Protein AF-A0A0J9EM57-F1 (afdb_monomer)

Foldseek 3Di:
DDKDDPDCPVVVVVVVLLVLLVPDDDPQPLSQFFWHFPDWDWDQDPNGIMIDTHTDDDDDAQQVCLCPDPVSHRDPVVPVVVVVSVVSNCCCCVVPSVHDDDDDDPPDDPPPPRRRGDDPDD

Secondary structure (DSSP, 8-state):
-EE--S-HHHHHHHHHHHHHHHH-----GGGGGS---SEEEEEEETTEEEEEEE-PPP---HHHHHHHSTTSS--HHHHHHHHHHHHHHHHHHHHTS--------TTSS-S-----------

Mean predicted aligned error: 9.01 Å

InterPro domains:
  IPR011009 Protein kinase-like domain superfamily [SSF56112] (5-101)

Nearest PDB structures (foldseek):
  5myv-assembly3_C  TM=8.683E-01  e=4.605E-05  Homo sapiens
  5myv-assembly2_B  TM=8.683E-01  e=5.938E-05  Homo sapiens
  2x7g-assembly1_A  TM=8.898E-01  e=1.273E-04  Homo sapiens
  7dd1-assembly1_A  TM=8.702E-01  e=9.267E-05  Homo sapiens
  1wbp-assembly1_A  TM=8.734E-01  e=1.541E-04  Homo sapiens

Sequence (122 aa):
MKVYERDFTQAQRELHVYNQLNLIVTEHIGSTLVRTAVDNLDISLPKGNHLCLVHKPLAMSLAELRARAPSRKFPEDLLKPTLIHIFYALDFLHSEAQVIHTGSDLNTIPKKTRLFFSDMSH

Solvent-accessible surface area (backbone atoms only — not comparable to full-atom values): 7599 Å² total; per-residue (Å²): 106,49,76,44,68,98,56,63,65,63,57,48,53,52,50,51,52,41,56,54,57,73,69,62,85,77,86,59,68,17,56,68,38,45,63,61,65,78,47,74,45,79,46,82,47,101,91,46,70,26,55,29,43,29,42,76,87,66,75,80,44,73,67,54,52,14,64,68,32,96,82,58,44,70,59,69,89,50,46,62,61,50,51,52,50,52,49,37,23,49,48,35,28,51,75,75,64,70,45,82,89,76,79,77,63,100,80,68,75,84,93,64,89,64,68,45,54,50,85,88,81,126

Radius of gyration: 16.13 Å; Cα contacts (8 Å, |Δi|>4): 127; chains: 1; bounding box: 41×27×49 Å

Organism: Ajellomyces dermatitidis (strain ATCC 18188 / CBS 674.68) (NCBI:txid653446)

Structure (mmCIF, N/CA/C/O backbone):
data_AF-A0A0J9EM57-F1
#
_entry.id   AF-A0A0J9EM57-F1
#
loop_
_atom_site.group_PDB
_atom_site.id
_atom_site.type_symbol
_atom_site.label_atom_id
_atom_site.label_alt_id
_atom_site.label_comp_id
_atom_site.label_asym_id
_atom_site.label_entity_id
_atom_site.label_seq_id
_atom_site.pdbx_PDB_ins_code
_atom_site.Cartn_x
_atom_site.Cartn_y
_atom_site.Cartn_z
_atom_site.occupancy
_atom_site.B_iso_or_equiv
_atom_site.auth_seq_id
_atom_site.auth_comp_id
_atom_site.auth_asym_id
_atom_site.auth_atom_id
_atom_site.pdbx_PDB_model_num
ATOM 1 N N . MET A 1 1 ? 3.253 -7.900 10.900 1.00 70.19 1 MET A N 1
ATOM 2 C CA . MET A 1 1 ? 2.849 -7.221 12.141 1.00 70.19 1 MET A CA 1
ATOM 3 C C . MET A 1 1 ? 3.625 -5.917 12.281 1.00 70.19 1 MET A C 1
ATOM 5 O O . MET A 1 1 ? 4.849 -5.951 12.170 1.00 70.19 1 MET A O 1
ATOM 9 N N . LYS A 1 2 ? 2.931 -4.787 12.445 1.00 79.12 2 LYS A N 1
ATOM 10 C CA . LYS A 1 2 ? 3.486 -3.453 12.724 1.00 79.12 2 LYS A CA 1
ATOM 11 C C . LYS A 1 2 ? 2.875 -2.974 14.041 1.00 79.12 2 LYS A C 1
ATOM 13 O O . LYS A 1 2 ? 1.656 -2.947 14.153 1.00 79.12 2 LYS A O 1
ATOM 18 N N . VAL A 1 3 ? 3.713 -2.654 15.022 1.00 80.88 3 VAL A N 1
ATOM 19 C CA . VAL A 1 3 ? 3.290 -2.246 16.370 1.00 80.88 3 VAL A CA 1
ATOM 20 C C . VAL A 1 3 ? 3.595 -0.766 16.538 1.00 80.88 3 VAL A C 1
ATOM 22 O O . VAL A 1 3 ? 4.696 -0.338 16.191 1.00 80.88 3 VAL A O 1
ATOM 25 N N . TYR A 1 4 ? 2.636 -0.002 17.051 1.00 76.31 4 TYR A N 1
ATOM 26 C CA . TYR A 1 4 ? 2.814 1.414 17.360 1.00 76.31 4 TYR A CA 1
ATOM 27 C C . TYR A 1 4 ? 2.972 1.583 18.871 1.00 76.31 4 TYR A C 1
ATOM 29 O O . TYR A 1 4 ? 2.218 1.009 19.661 1.00 76.31 4 TYR A O 1
ATOM 37 N N . GLU A 1 5 ? 3.977 2.353 19.282 1.00 70.06 5 GLU A N 1
ATOM 38 C CA . GLU A 1 5 ? 4.043 2.893 20.643 1.00 70.06 5 GLU A CA 1
ATOM 39 C C . GLU A 1 5 ? 3.186 4.159 20.754 1.00 70.06 5 GLU A C 1
ATOM 41 O O . GLU A 1 5 ? 2.561 4.567 19.776 1.00 70.06 5 GLU A O 1
ATOM 46 N N . ARG A 1 6 ? 3.112 4.737 21.960 1.00 60.50 6 ARG A N 1
ATOM 47 C CA . ARG A 1 6 ? 2.299 5.909 22.320 1.00 60.50 6 ARG A CA 1
ATOM 48 C C . ARG A 1 6 ? 2.505 7.102 21.372 1.00 60.50 6 ARG A C 1
ATOM 50 O O . ARG A 1 6 ? 3.283 7.994 21.663 1.00 60.50 6 ARG A O 1
ATOM 57 N N . ASP A 1 7 ? 1.762 7.086 20.274 1.00 59.97 7 ASP A N 1
ATOM 58 C CA . ASP A 1 7 ? 1.253 8.207 19.486 1.00 59.97 7 ASP A CA 1
ATOM 59 C C . ASP A 1 7 ? 0.211 7.637 18.511 1.00 59.97 7 ASP A C 1
ATOM 61 O O . ASP A 1 7 ? 0.442 7.336 17.338 1.00 59.97 7 ASP A O 1
ATOM 65 N N . PHE A 1 8 ? -0.978 7.421 19.073 1.00 66.44 8 PHE A N 1
ATOM 66 C CA . PHE A 1 8 ? -2.125 6.749 18.461 1.00 66.44 8 PHE A CA 1
ATOM 67 C C . PHE A 1 8 ? -2.597 7.408 17.158 1.00 66.44 8 PHE A C 1
ATOM 69 O O . PHE A 1 8 ? -3.215 6.757 16.324 1.00 66.44 8 PHE A O 1
ATOM 76 N N . THR A 1 9 ? -2.298 8.688 16.942 1.00 75.44 9 THR A N 1
ATOM 77 C CA . THR A 1 9 ? -2.859 9.475 15.836 1.00 75.44 9 THR A CA 1
ATOM 78 C C . THR A 1 9 ? -2.415 8.977 14.461 1.00 75.44 9 THR A C 1
ATOM 80 O O . THR A 1 9 ? -3.248 8.860 13.564 1.00 75.44 9 THR A O 1
ATOM 83 N N . GLN A 1 10 ? -1.137 8.627 14.280 1.00 76.00 10 GLN A N 1
ATOM 84 C CA . GLN A 1 10 ? -0.658 8.057 13.016 1.00 76.00 10 GLN A CA 1
ATOM 85 C C . GLN A 1 10 ? -1.238 6.657 12.796 1.00 76.00 10 GLN A C 1
ATOM 87 O O . GLN A 1 10 ? -1.688 6.339 11.696 1.00 76.00 10 GLN A O 1
ATOM 92 N N . ALA A 1 11 ? -1.262 5.843 13.851 1.00 78.81 11 ALA A N 1
ATOM 93 C CA . ALA A 1 11 ? -1.771 4.479 13.805 1.00 78.81 11 ALA A CA 1
ATOM 94 C C . ALA A 1 11 ? -3.272 4.448 13.460 1.00 78.81 11 ALA A C 1
ATOM 96 O O . ALA A 1 11 ? -3.699 3.648 12.635 1.00 78.81 11 ALA A O 1
ATOM 97 N N . GLN A 1 12 ? -4.055 5.373 14.020 1.00 82.25 12 GLN A N 1
ATOM 98 C CA . GLN A 1 12 ? -5.475 5.547 13.717 1.00 82.25 12 GLN A CA 1
ATOM 99 C C . GLN A 1 12 ? -5.730 6.057 12.310 1.00 82.25 12 GLN A C 1
ATOM 101 O O . GLN A 1 12 ? -6.636 5.562 11.650 1.00 82.25 12 GLN A O 1
ATOM 106 N N . ARG A 1 13 ? -4.941 7.025 11.830 1.00 84.12 13 ARG A N 1
ATOM 107 C CA . ARG A 1 13 ? -5.043 7.482 10.438 1.00 84.12 13 ARG A CA 1
ATOM 108 C C . ARG A 1 13 ? -4.770 6.331 9.475 1.00 84.12 13 ARG A C 1
ATOM 110 O O . ARG A 1 13 ? -5.523 6.144 8.528 1.00 84.12 13 ARG A O 1
ATOM 117 N N . GLU A 1 14 ? -3.736 5.535 9.743 1.00 85.38 14 GLU A N 1
ATOM 118 C CA . GLU A 1 14 ? -3.402 4.376 8.913 1.00 85.38 14 GLU A CA 1
ATOM 119 C C . GLU A 1 14 ? -4.487 3.285 8.986 1.00 85.38 14 GLU A C 1
ATOM 121 O O . GLU A 1 14 ? -4.898 2.768 7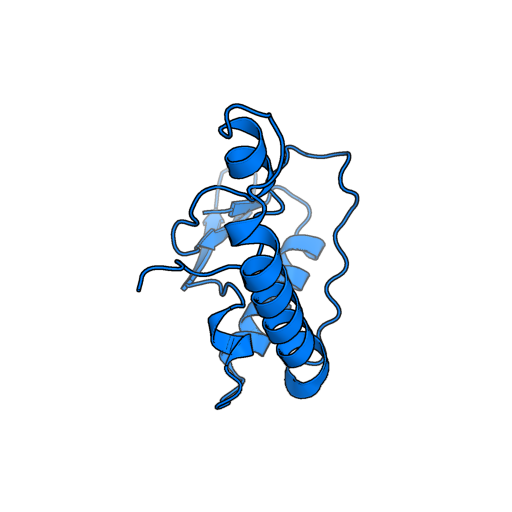.949 1.00 85.38 14 GLU A O 1
ATOM 126 N N . LEU A 1 15 ? -5.017 2.982 10.177 1.00 85.62 15 LEU A N 1
ATOM 127 C CA . LEU A 1 15 ? -6.136 2.047 10.342 1.00 85.62 15 LEU A CA 1
ATOM 128 C C . LEU A 1 15 ? -7.402 2.531 9.622 1.00 85.62 15 LEU A C 1
ATOM 130 O O . LEU A 1 15 ? -8.064 1.745 8.952 1.00 85.62 15 LEU A O 1
ATOM 134 N N . HIS A 1 16 ? -7.721 3.822 9.721 1.00 87.75 16 HIS A N 1
ATOM 135 C CA . HIS A 1 16 ? -8.859 4.417 9.029 1.00 87.75 16 HIS A CA 1
ATOM 136 C C . HIS A 1 16 ? -8.736 4.244 7.513 1.00 87.75 16 HIS A C 1
ATOM 138 O O . HIS A 1 16 ? -9.692 3.800 6.882 1.00 87.75 16 HIS A O 1
ATOM 144 N N . VAL A 1 17 ? -7.554 4.505 6.944 1.00 88.88 17 VAL A N 1
ATOM 145 C CA . VAL A 1 17 ? -7.287 4.272 5.517 1.00 88.88 17 VAL A CA 1
ATOM 146 C C . VAL A 1 17 ? -7.504 2.803 5.148 1.00 88.88 17 VAL A C 1
ATOM 148 O O . VAL A 1 17 ? -8.216 2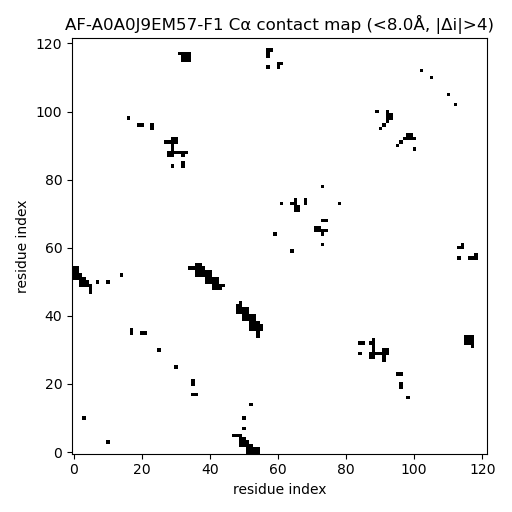.534 4.186 1.00 88.88 17 VAL A O 1
ATOM 151 N N . TYR A 1 18 ? -6.970 1.844 5.914 1.00 88.88 18 TYR A N 1
ATOM 152 C CA . TYR A 1 18 ? -7.211 0.421 5.630 1.00 88.88 18 TYR A CA 1
ATOM 153 C C . TYR A 1 18 ? -8.695 0.044 5.706 1.00 88.88 18 TYR A C 1
ATOM 155 O O . TYR A 1 18 ? -9.174 -0.699 4.853 1.00 88.88 18 TYR A O 1
ATOM 163 N N . ASN A 1 19 ? -9.431 0.575 6.684 1.00 88.94 19 ASN A N 1
ATOM 164 C CA . ASN A 1 19 ? -10.865 0.330 6.803 1.00 88.94 19 ASN A CA 1
ATOM 165 C C . ASN A 1 19 ? -11.634 0.883 5.598 1.00 88.94 19 ASN A C 1
ATOM 167 O O . ASN A 1 19 ? -12.522 0.200 5.104 1.00 88.94 19 ASN A O 1
ATOM 171 N N . GLN A 1 20 ? -11.282 2.073 5.099 1.00 88.75 20 GLN A N 1
ATOM 172 C CA . GLN A 1 20 ? -11.895 2.615 3.881 1.00 88.75 20 GLN A CA 1
ATOM 173 C C . GLN A 1 20 ? -11.570 1.755 2.657 1.00 88.75 20 GLN A C 1
ATOM 175 O O . GLN A 1 20 ? -12.478 1.384 1.922 1.00 88.75 20 GLN A O 1
ATOM 180 N N . LEU A 1 21 ? -10.302 1.368 2.477 1.00 89.12 21 LEU A N 1
ATOM 181 C CA . LEU A 1 21 ? -9.880 0.518 1.359 1.00 89.12 21 LEU A CA 1
ATOM 182 C C . LEU A 1 21 ? -10.624 -0.824 1.331 1.00 89.12 21 LEU A C 1
ATOM 184 O O . LEU A 1 21 ? -11.016 -1.278 0.263 1.00 89.12 21 LEU A O 1
ATOM 188 N N . ASN A 1 22 ? -10.863 -1.433 2.495 1.00 87.50 22 ASN A N 1
ATOM 189 C CA . ASN A 1 22 ? -11.569 -2.713 2.601 1.00 87.50 22 ASN A CA 1
ATOM 190 C C . ASN A 1 22 ? -13.071 -2.628 2.262 1.00 87.50 22 ASN A C 1
ATOM 192 O O . ASN A 1 22 ? -13.689 -3.665 2.030 1.00 87.50 22 ASN A O 1
ATOM 196 N N . LEU A 1 23 ? -13.668 -1.432 2.258 1.00 90.19 23 LEU A N 1
ATOM 197 C CA . LEU A 1 23 ? -15.079 -1.230 1.906 1.00 90.19 23 LEU A CA 1
ATOM 198 C C . LEU A 1 23 ? -15.297 -1.025 0.401 1.00 90.19 23 LEU A C 1
ATOM 200 O O . LEU A 1 23 ? -16.435 -1.099 -0.063 1.00 90.19 23 LEU A O 1
ATOM 204 N N . ILE A 1 24 ? -14.235 -0.759 -0.363 1.00 91.06 24 ILE A N 1
ATOM 205 C CA . ILE A 1 24 ? -14.328 -0.495 -1.799 1.00 91.06 24 ILE A CA 1
ATOM 206 C C . ILE A 1 24 ? -14.472 -1.822 -2.542 1.00 91.06 24 ILE A C 1
ATOM 208 O O . ILE A 1 24 ? -13.576 -2.665 -2.526 1.00 91.06 24 ILE A O 1
ATOM 212 N N . VAL A 1 25 ? -15.598 -1.988 -3.232 1.00 93.50 25 VAL A N 1
ATOM 213 C CA . VAL A 1 25 ? -15.820 -3.086 -4.177 1.00 93.50 25 VAL A CA 1
ATOM 214 C C . VAL A 1 25 ? -15.520 -2.558 -5.574 1.00 93.50 25 VAL A C 1
ATOM 216 O O . VAL A 1 25 ? -16.214 -1.665 -6.054 1.00 93.50 25 VAL A O 1
ATOM 219 N N . THR A 1 26 ? -14.481 -3.090 -6.213 1.00 94.50 26 THR A N 1
ATOM 220 C CA . THR A 1 26 ? -14.011 -2.624 -7.523 1.00 94.50 26 THR A CA 1
ATOM 221 C C . THR A 1 26 ? -13.423 -3.759 -8.359 1.00 94.50 26 THR A C 1
ATOM 223 O O . THR A 1 26 ? -12.926 -4.748 -7.820 1.00 94.50 26 THR A O 1
ATOM 226 N N . GLU A 1 27 ? -13.450 -3.591 -9.680 1.00 94.88 27 GLU A N 1
ATOM 227 C CA . GLU A 1 27 ? -12.736 -4.429 -10.651 1.00 94.88 27 GLU A CA 1
ATOM 228 C C . GLU A 1 27 ? -11.384 -3.819 -11.062 1.00 94.88 27 GLU A C 1
ATOM 230 O O . GLU A 1 27 ? -10.630 -4.408 -11.840 1.00 94.88 27 GLU A O 1
ATOM 235 N N . HIS A 1 28 ? -11.043 -2.639 -10.537 1.00 93.25 28 HIS A N 1
ATOM 236 C CA . HIS A 1 28 ? -9.800 -1.959 -10.853 1.00 93.25 28 HIS A CA 1
ATOM 237 C C . HIS A 1 28 ? -8.598 -2.788 -10.389 1.00 93.25 28 HIS A C 1
ATOM 239 O O . HIS A 1 28 ? -8.368 -2.973 -9.191 1.00 93.25 28 HIS A O 1
ATOM 245 N N . ILE A 1 29 ? -7.763 -3.231 -11.335 1.00 91.44 29 ILE A N 1
ATOM 246 C CA . ILE A 1 29 ? -6.631 -4.137 -11.066 1.00 91.44 29 ILE A CA 1
ATOM 247 C C . ILE A 1 29 ? -5.639 -3.572 -10.040 1.00 91.44 29 ILE A C 1
ATOM 249 O O . ILE A 1 29 ? -5.088 -4.308 -9.223 1.00 91.44 29 ILE A O 1
ATOM 253 N N . GLY A 1 30 ? -5.476 -2.247 -10.025 1.00 89.38 30 GLY A N 1
ATOM 254 C CA . GLY A 1 30 ? -4.697 -1.510 -9.028 1.00 89.38 30 GLY A CA 1
ATOM 255 C C . GLY A 1 30 ? -5.059 -1.803 -7.569 1.00 89.38 30 GLY A C 1
ATOM 256 O O . GLY A 1 30 ? -4.167 -1.769 -6.727 1.00 89.38 30 GLY A O 1
ATOM 257 N N . SER A 1 31 ? -6.310 -2.172 -7.269 1.00 90.69 31 SER A N 1
ATOM 258 C CA . SER A 1 31 ? -6.731 -2.556 -5.912 1.00 90.69 31 SER A CA 1
ATOM 259 C C . SER A 1 31 ? -5.975 -3.780 -5.391 1.00 90.69 31 SER A C 1
ATOM 261 O O . SER A 1 31 ? -5.577 -3.817 -4.229 1.00 90.69 31 SER A O 1
ATOM 263 N N . THR A 1 32 ? -5.679 -4.745 -6.267 1.00 88.56 32 THR A N 1
ATOM 264 C CA . THR A 1 32 ? -4.917 -5.952 -5.916 1.00 88.56 32 THR A CA 1
ATOM 265 C C . THR A 1 32 ? -3.459 -5.641 -5.593 1.00 88.56 32 THR A C 1
ATOM 267 O O . THR A 1 32 ? -2.846 -6.345 -4.799 1.00 88.56 32 THR A O 1
ATOM 270 N N . LEU A 1 33 ? -2.924 -4.556 -6.161 1.00 86.81 33 LEU A N 1
ATOM 271 C CA . LEU A 1 33 ? -1.541 -4.110 -5.997 1.00 86.81 33 LEU A CA 1
ATOM 272 C C . LEU A 1 33 ? -1.344 -3.224 -4.761 1.00 86.81 33 LEU A C 1
ATOM 274 O O . LEU A 1 33 ? -0.211 -2.836 -4.469 1.00 86.81 33 LEU A O 1
ATOM 278 N N . VAL A 1 34 ? -2.425 -2.896 -4.044 1.00 86.56 34 VAL A N 1
ATOM 279 C CA . VAL A 1 34 ? -2.385 -2.150 -2.787 1.00 86.56 34 VAL A CA 1
ATOM 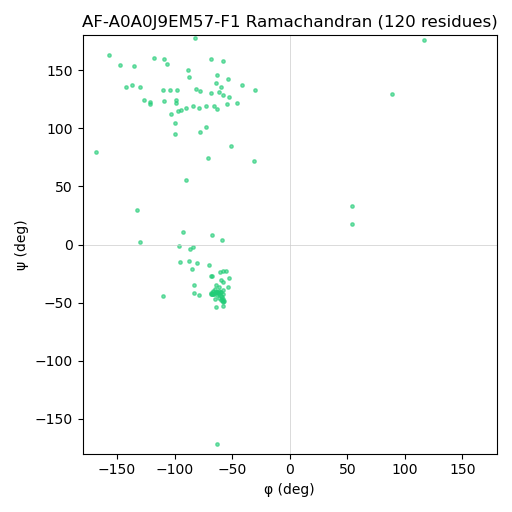280 C C . VAL A 1 34 ? -2.479 -3.110 -1.611 1.00 86.56 34 VAL A C 1
ATOM 282 O O . VAL A 1 34 ? -3.446 -3.841 -1.417 1.00 86.56 34 VAL A O 1
ATOM 285 N N . ARG A 1 35 ? -1.465 -3.067 -0.755 1.00 84.44 35 ARG A N 1
ATOM 286 C CA . ARG A 1 35 ? -1.452 -3.803 0.504 1.00 84.44 35 ARG A CA 1
ATOM 287 C C . ARG A 1 35 ? -2.591 -3.363 1.424 1.00 84.44 35 ARG A C 1
ATOM 289 O O . ARG A 1 35 ? -2.695 -2.189 1.765 1.00 84.44 35 ARG A O 1
ATOM 296 N N . THR A 1 36 ? -3.314 -4.340 1.958 1.00 83.56 36 THR A N 1
ATOM 297 C CA . THR A 1 36 ? -4.323 -4.160 3.008 1.00 83.56 36 THR A CA 1
ATOM 298 C C . THR A 1 36 ? -3.864 -4.738 4.350 1.00 83.56 36 THR A C 1
ATOM 300 O O . THR A 1 36 ? -2.947 -5.571 4.423 1.00 83.56 36 THR A O 1
ATOM 303 N N . ALA A 1 37 ? -4.477 -4.272 5.441 1.00 84.44 37 ALA A N 1
ATOM 304 C CA . ALA A 1 37 ? -4.371 -4.918 6.745 1.00 84.44 37 ALA A CA 1
ATOM 305 C C . ALA A 1 37 ? -5.358 -6.092 6.818 1.00 84.44 37 ALA A C 1
ATOM 307 O O . ALA A 1 37 ? -6.516 -5.960 6.431 1.00 84.44 37 ALA A O 1
ATOM 308 N N . VAL A 1 38 ? -4.875 -7.237 7.303 1.00 84.44 38 VAL A N 1
ATOM 309 C CA . VAL A 1 38 ? -5.681 -8.456 7.491 1.00 84.44 38 VAL A CA 1
ATOM 310 C C . VAL A 1 38 ? -6.429 -8.404 8.816 1.00 84.44 38 VAL A C 1
ATOM 312 O O . VAL A 1 38 ? -7.535 -8.916 8.911 1.00 84.44 38 VAL A O 1
ATOM 315 N N . ASP A 1 39 ? -5.811 -7.802 9.831 1.00 84.69 39 ASP A N 1
ATOM 316 C CA . ASP A 1 39 ? -6.380 -7.686 11.168 1.00 84.69 39 ASP A CA 1
ATOM 317 C C . ASP A 1 39 ? -5.744 -6.505 11.919 1.00 84.69 39 ASP A C 1
ATOM 319 O O . ASP A 1 39 ? -4.677 -6.005 11.534 1.00 84.69 39 ASP A O 1
ATOM 323 N N . ASN A 1 40 ? -6.388 -6.065 12.995 1.00 85.94 40 ASN A N 1
ATOM 324 C CA . ASN A 1 40 ? -5.853 -5.096 13.939 1.00 85.94 40 ASN A CA 1
ATOM 325 C C . ASN A 1 40 ? -6.154 -5.534 15.379 1.00 85.94 40 ASN A C 1
ATOM 327 O O . ASN A 1 40 ? -7.244 -6.002 15.677 1.00 85.94 40 ASN A O 1
ATOM 331 N N . LEU A 1 41 ? -5.166 -5.401 16.265 1.00 87.00 41 LEU A N 1
ATOM 332 C CA . LEU A 1 41 ? -5.237 -5.880 17.645 1.00 87.00 41 LEU A CA 1
ATOM 333 C C . LEU A 1 41 ? -4.813 -4.773 18.606 1.00 87.00 41 LEU A C 1
ATOM 335 O O . LEU A 1 41 ? -3.772 -4.145 18.400 1.00 87.00 41 LEU A O 1
ATOM 339 N N . ASP A 1 42 ? -5.564 -4.601 19.689 1.00 85.69 42 ASP A N 1
ATOM 340 C CA . ASP A 1 42 ? -5.162 -3.772 20.821 1.00 85.69 42 ASP A CA 1
ATOM 341 C C . ASP A 1 42 ? -4.498 -4.642 21.887 1.00 85.69 42 ASP A C 1
ATOM 343 O O . ASP A 1 42 ? -5.111 -5.534 22.474 1.00 85.69 42 ASP A O 1
ATOM 347 N N . ILE A 1 43 ? -3.215 -4.389 22.138 1.00 83.94 43 ILE A N 1
ATOM 348 C CA . ILE A 1 43 ? -2.435 -5.131 23.126 1.00 83.94 43 ILE A CA 1
ATOM 349 C C . ILE A 1 43 ? -2.296 -4.268 24.377 1.00 83.94 43 ILE A C 1
ATOM 351 O O . ILE A 1 43 ? -1.602 -3.250 24.362 1.00 83.94 43 ILE A O 1
ATOM 355 N N . SER A 1 44 ? -2.932 -4.684 25.470 1.00 82.06 44 SER A N 1
ATOM 356 C CA . SER A 1 44 ? -2.801 -4.030 26.774 1.00 82.06 44 SER A CA 1
ATOM 357 C C . SER A 1 44 ? -1.567 -4.526 27.523 1.00 82.06 44 SER A C 1
ATOM 359 O O . SER A 1 44 ? -1.462 -5.704 27.858 1.00 82.06 44 SER A O 1
ATOM 361 N N . LEU A 1 45 ? -0.637 -3.618 27.824 1.00 78.62 45 LEU A N 1
ATOM 362 C CA . LEU A 1 45 ? 0.517 -3.869 28.685 1.00 78.62 45 LEU A CA 1
ATOM 363 C C . LEU A 1 45 ? 0.469 -2.963 29.928 1.00 78.62 45 LEU A C 1
ATOM 365 O O . LEU A 1 45 ? -0.145 -1.897 29.892 1.00 78.62 45 LEU A O 1
ATOM 369 N N . PRO A 1 46 ? 1.195 -3.299 31.015 1.00 80.44 46 PRO A N 1
ATOM 370 C CA . PRO A 1 46 ? 1.329 -2.418 32.185 1.00 80.44 46 PRO A CA 1
ATOM 371 C C . PRO A 1 46 ? 1.860 -1.016 31.842 1.00 80.44 46 PRO A C 1
ATOM 373 O O . PRO A 1 46 ? 1.647 -0.057 32.576 1.00 80.44 46 PRO A O 1
ATOM 376 N N . LYS A 1 47 ? 2.559 -0.895 30.706 1.00 76.12 47 LYS A N 1
ATOM 377 C CA . LYS A 1 47 ? 3.086 0.359 30.160 1.00 76.12 47 LYS A CA 1
ATOM 378 C C . LYS A 1 47 ? 2.133 1.038 29.162 1.00 76.12 47 LYS A C 1
ATOM 380 O O . LYS A 1 47 ? 2.544 2.000 28.528 1.00 76.12 47 LYS A O 1
ATOM 385 N N . GLY A 1 48 ? 0.879 0.603 29.043 1.00 75.00 48 GLY A N 1
ATOM 386 C CA . GLY A 1 48 ? -0.134 1.184 28.157 1.00 75.00 48 GLY A CA 1
ATOM 387 C C . GLY A 1 48 ? -0.617 0.235 27.060 1.00 75.00 48 GLY A C 1
ATOM 388 O O . GLY A 1 48 ? -0.129 -0.885 26.920 1.00 75.00 48 GLY A O 1
ATOM 389 N N . ASN A 1 49 ? -1.599 0.704 26.289 1.00 80.25 49 ASN A N 1
ATOM 390 C CA . ASN A 1 49 ? -2.150 -0.027 25.151 1.00 80.25 49 ASN A CA 1
ATOM 391 C C . ASN A 1 49 ? -1.355 0.269 23.874 1.00 80.25 49 ASN A C 1
ATOM 393 O O . ASN A 1 49 ? -0.928 1.404 23.651 1.00 80.25 49 ASN A O 1
ATOM 397 N N . HIS A 1 50 ? -1.206 -0.747 23.030 1.00 83.31 50 HIS A N 1
ATOM 398 C CA . HIS A 1 50 ? -0.503 -0.674 21.755 1.00 83.31 50 HIS A CA 1
ATOM 399 C C . HIS A 1 50 ? -1.396 -1.181 20.628 1.00 83.31 50 HIS A C 1
ATOM 401 O O . HIS A 1 50 ? -1.837 -2.330 20.670 1.00 83.31 50 HIS A O 1
ATOM 407 N N . LEU A 1 51 ? -1.600 -0.354 19.599 1.00 84.12 51 LEU A N 1
ATOM 408 C CA . LEU A 1 51 ? -2.270 -0.792 18.379 1.00 84.12 51 LEU A CA 1
ATOM 409 C C . LEU A 1 51 ? -1.292 -1.590 17.518 1.00 84.12 51 LEU A C 1
ATOM 411 O O . LEU A 1 51 ? -0.163 -1.164 17.243 1.00 84.12 51 LEU A O 1
ATOM 415 N N . CYS A 1 52 ? -1.752 -2.743 17.061 1.00 86.94 52 CYS A N 1
ATOM 416 C CA . CYS A 1 52 ? -1.002 -3.662 16.237 1.00 86.94 52 CYS A CA 1
ATOM 417 C C . CYS A 1 52 ? -1.738 -3.895 14.918 1.00 86.94 52 CYS A C 1
ATOM 419 O O . CYS A 1 52 ? -2.864 -4.377 14.915 1.00 86.94 52 CYS A O 1
ATOM 421 N N . LEU A 1 53 ? -1.093 -3.586 13.792 1.00 86.12 53 LEU A N 1
ATOM 422 C CA . LEU A 1 53 ? -1.624 -3.864 12.457 1.00 86.12 53 LEU A CA 1
ATOM 423 C C . LEU A 1 53 ? -0.997 -5.144 11.901 1.00 86.12 53 LEU A C 1
A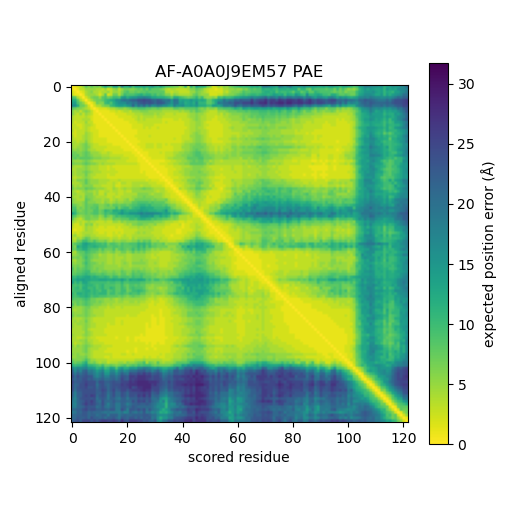TOM 425 O O . LEU A 1 53 ? 0.233 -5.286 11.800 1.00 86.12 53 LEU A O 1
ATOM 429 N N . VAL A 1 54 ? -1.849 -6.093 11.530 1.00 86.12 54 VAL A N 1
ATOM 430 C CA . VAL A 1 54 ? -1.459 -7.372 10.947 1.00 86.12 54 VAL A CA 1
ATOM 431 C C . VAL A 1 54 ? -1.583 -7.276 9.436 1.00 86.12 54 VAL A C 1
ATOM 433 O O . VAL A 1 54 ? -2.578 -6.826 8.882 1.00 86.12 54 VAL A O 1
ATOM 436 N N . HIS A 1 55 ? -0.550 -7.736 8.745 1.00 83.44 55 HIS A N 1
ATOM 437 C CA . HIS A 1 55 ? -0.492 -7.738 7.292 1.00 83.44 55 HIS A CA 1
ATOM 438 C C . HIS A 1 55 ? 0.044 -9.079 6.832 1.00 83.44 55 HIS A C 1
ATOM 440 O O . HIS A 1 55 ? 0.881 -9.668 7.529 1.00 83.44 55 HIS A O 1
ATOM 446 N N . LYS A 1 56 ? -0.318 -9.477 5.610 1.00 81.00 56 LYS A N 1
ATOM 447 C CA . LYS A 1 56 ? 0.383 -10.560 4.919 1.00 81.00 56 LYS A CA 1
ATOM 448 C C . LYS A 1 56 ? 1.894 -10.264 4.875 1.00 81.00 56 LYS A C 1
ATOM 450 O O . LYS A 1 56 ? 2.286 -9.086 4.766 1.00 81.00 56 LYS A O 1
ATOM 455 N N . PRO A 1 57 ? 2.756 -11.289 5.021 1.00 77.00 57 PRO A N 1
ATOM 456 C CA . PRO A 1 57 ? 4.184 -11.132 4.796 1.00 77.00 57 PRO A CA 1
ATOM 457 C C . PRO A 1 57 ? 4.415 -10.506 3.421 1.00 77.00 57 PRO A C 1
ATOM 459 O O . PRO A 1 57 ? 3.881 -10.981 2.428 1.00 77.00 57 PRO A O 1
ATOM 462 N N . LEU A 1 58 ? 5.174 -9.413 3.375 1.00 71.94 58 LEU A N 1
ATOM 463 C CA . LEU A 1 58 ? 5.651 -8.871 2.109 1.00 71.94 58 LEU A CA 1
ATOM 464 C C . LEU A 1 58 ? 6.975 -9.529 1.748 1.00 71.94 58 LEU A C 1
ATOM 466 O O . LEU A 1 58 ? 7.777 -9.840 2.644 1.00 71.94 58 LEU A O 1
ATOM 470 N N . ALA A 1 59 ? 7.203 -9.636 0.444 1.00 76.25 59 ALA A N 1
ATOM 471 C CA . ALA A 1 59 ? 8.489 -9.960 -0.140 1.00 76.25 59 ALA A CA 1
ATOM 472 C C . ALA A 1 59 ? 9.542 -8.872 0.167 1.00 76.25 59 ALA A C 1
ATOM 474 O O . ALA A 1 59 ? 9.347 -7.954 0.978 1.00 76.25 59 ALA A O 1
ATOM 475 N N . MET A 1 60 ? 10.700 -8.999 -0.473 1.00 77.81 60 MET A N 1
ATOM 476 C CA . MET A 1 60 ? 11.755 -7.992 -0.402 1.00 77.81 60 MET A CA 1
ATOM 477 C C . MET A 1 60 ? 11.298 -6.655 -1.002 1.00 77.81 60 MET A C 1
ATOM 479 O O . MET A 1 60 ? 10.561 -6.600 -1.983 1.00 77.81 60 MET A O 1
ATOM 483 N N . SER A 1 61 ? 11.785 -5.561 -0.432 1.00 80.50 61 SER A N 1
ATOM 484 C CA . SER A 1 61 ? 11.651 -4.222 -0.999 1.00 80.50 61 SER A CA 1
ATOM 485 C C . SER A 1 61 ? 12.466 -4.070 -2.289 1.00 80.50 61 SER A C 1
ATOM 487 O O . SER A 1 61 ? 13.465 -4.760 -2.500 1.00 80.50 61 SER A O 1
ATOM 489 N N . LEU A 1 62 ? 12.115 -3.084 -3.122 1.00 82.25 62 LEU A N 1
ATOM 490 C CA . LEU A 1 62 ? 12.912 -2.739 -4.309 1.00 82.25 62 LEU A CA 1
ATOM 491 C C . LEU A 1 62 ? 14.346 -2.323 -3.941 1.00 82.25 62 LEU A C 1
ATOM 493 O O . LEU A 1 62 ? 15.280 -2.564 -4.703 1.00 82.25 62 LEU A O 1
ATOM 497 N N . ALA A 1 63 ? 14.536 -1.735 -2.754 1.00 81.44 63 ALA A N 1
ATOM 498 C CA . ALA A 1 63 ? 15.854 -1.391 -2.233 1.00 81.44 63 ALA A CA 1
ATOM 499 C C . ALA A 1 63 ? 16.690 -2.639 -1.907 1.00 81.44 63 ALA A C 1
ATOM 501 O O . ALA A 1 63 ? 17.874 -2.680 -2.241 1.00 81.44 63 ALA A O 1
ATOM 502 N N . GLU A 1 64 ? 16.081 -3.657 -1.296 1.00 81.50 64 GLU A N 1
ATOM 503 C CA . GLU A 1 64 ? 16.722 -4.949 -1.026 1.00 81.50 64 GLU A CA 1
ATOM 504 C C . GLU A 1 64 ? 16.999 -5.717 -2.322 1.00 81.50 64 GLU A C 1
ATOM 506 O O . GLU A 1 64 ? 18.103 -6.232 -2.493 1.00 81.50 64 GLU A O 1
ATOM 511 N N . LEU A 1 65 ? 16.056 -5.733 -3.271 1.00 81.00 65 LEU A N 1
ATOM 512 C CA . LEU A 1 65 ? 16.257 -6.320 -4.600 1.00 81.00 65 LEU A CA 1
ATOM 513 C C . LEU A 1 65 ? 17.444 -5.662 -5.317 1.00 81.00 65 LEU A C 1
ATOM 515 O O . LEU A 1 65 ? 18.368 -6.349 -5.752 1.00 81.00 65 LEU A O 1
ATOM 519 N N . ARG A 1 66 ? 17.479 -4.326 -5.359 1.00 83.12 66 ARG A N 1
ATOM 520 C CA . ARG A 1 66 ? 18.610 -3.566 -5.904 1.00 83.12 66 ARG A CA 1
ATOM 521 C C . ARG A 1 66 ? 19.917 -3.903 -5.187 1.00 83.12 66 ARG A C 1
ATOM 523 O O . ARG A 1 66 ? 20.952 -4.036 -5.831 1.00 83.12 66 ARG A O 1
ATOM 530 N N . ALA A 1 67 ? 19.893 -4.022 -3.860 1.00 86.06 67 ALA A N 1
ATOM 531 C CA . ALA A 1 67 ? 21.083 -4.330 -3.075 1.00 86.06 67 ALA A CA 1
ATOM 532 C C . ALA A 1 67 ? 21.618 -5.749 -3.328 1.00 86.06 67 ALA A C 1
ATOM 534 O O . ALA A 1 67 ? 22.821 -5.950 -3.162 1.00 86.06 67 ALA A O 1
ATOM 535 N N . ARG A 1 68 ? 20.758 -6.698 -3.719 1.00 85.00 68 ARG A N 1
ATOM 536 C CA . ARG A 1 68 ? 21.115 -8.085 -4.059 1.00 85.00 68 ARG A CA 1
ATOM 537 C C . ARG A 1 68 ? 21.570 -8.269 -5.507 1.00 85.00 68 ARG A C 1
ATOM 539 O O . ARG A 1 68 ? 22.231 -9.261 -5.797 1.00 85.00 68 ARG A O 1
ATOM 546 N N . ALA A 1 69 ? 21.223 -7.351 -6.406 1.00 85.44 69 ALA A N 1
ATOM 547 C CA . ALA A 1 69 ? 21.666 -7.413 -7.793 1.00 85.44 69 ALA A CA 1
ATOM 548 C C . ALA A 1 69 ? 23.204 -7.281 -7.881 1.00 85.44 69 ALA A C 1
ATOM 550 O O . ALA A 1 69 ? 23.764 -6.410 -7.205 1.00 85.44 69 ALA A O 1
ATOM 551 N N . PRO A 1 70 ? 23.895 -8.063 -8.739 1.00 86.19 70 PRO A N 1
ATOM 552 C CA . PRO A 1 70 ? 25.357 -8.006 -8.876 1.00 86.19 70 PRO A CA 1
ATOM 553 C C . PRO A 1 70 ? 25.891 -6.597 -9.164 1.00 86.19 70 PRO A C 1
ATOM 555 O O . PRO A 1 70 ? 26.923 -6.191 -8.640 1.00 86.19 70 PRO A O 1
ATOM 558 N N . SER A 1 71 ? 25.145 -5.817 -9.949 1.00 87.44 71 SER A N 1
ATOM 559 C CA . SER A 1 71 ? 25.489 -4.445 -10.328 1.00 87.44 71 SER A CA 1
ATOM 560 C C . SER A 1 71 ? 25.079 -3.385 -9.297 1.00 87.44 71 SER A C 1
ATOM 562 O O . SER A 1 71 ? 25.316 -2.201 -9.527 1.00 87.44 71 SER A O 1
ATOM 564 N N . ARG A 1 72 ? 24.418 -3.768 -8.190 1.00 84.88 72 ARG A N 1
ATOM 565 C CA . ARG A 1 72 ? 23.763 -2.862 -7.218 1.00 84.88 72 ARG A CA 1
ATOM 566 C C . ARG A 1 72 ? 22.762 -1.882 -7.855 1.00 84.88 72 ARG A C 1
ATOM 568 O O . ARG A 1 72 ? 22.391 -0.873 -7.237 1.00 84.88 72 ARG A O 1
ATOM 575 N N . LYS A 1 73 ? 22.323 -2.172 -9.081 1.00 85.56 73 LYS A N 1
ATOM 576 C CA . LYS A 1 73 ? 21.306 -1.438 -9.839 1.00 85.56 73 LYS A CA 1
ATOM 577 C C . LYS A 1 73 ? 20.022 -2.252 -9.880 1.00 85.56 73 LYS A C 1
ATOM 579 O O . LYS A 1 73 ? 20.036 -3.467 -9.700 1.00 85.56 73 LYS A O 1
ATOM 584 N N . PHE A 1 74 ? 18.904 -1.561 -10.062 1.00 79.88 74 PHE A N 1
ATOM 585 C CA . PHE A 1 74 ? 17.637 -2.247 -10.248 1.00 79.88 74 PHE A CA 1
ATOM 586 C C . PHE A 1 74 ? 17.677 -2.975 -11.602 1.00 79.88 74 PHE A C 1
ATOM 588 O O . PHE A 1 74 ? 18.092 -2.339 -12.574 1.00 79.88 74 PHE A O 1
ATOM 595 N N . PRO A 1 75 ? 17.325 -4.271 -11.682 1.00 81.94 75 PRO A N 1
ATOM 596 C CA . PRO A 1 75 ? 17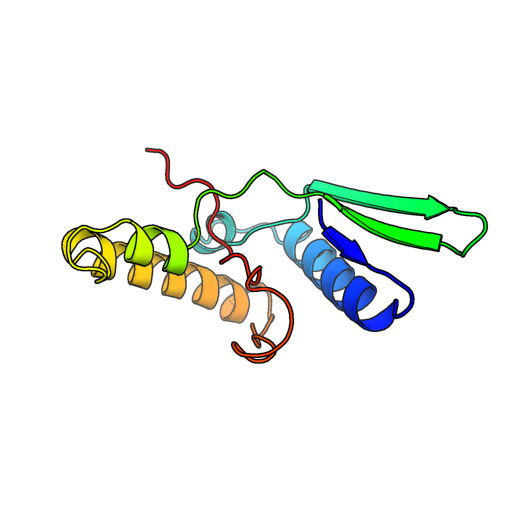.361 -5.002 -12.946 1.00 81.94 75 PRO A CA 1
ATOM 597 C C . PRO A 1 75 ? 16.478 -4.322 -13.994 1.00 81.94 75 PRO A C 1
ATOM 599 O O . PRO A 1 75 ? 15.317 -4.019 -13.717 1.00 81.94 75 PRO A O 1
ATOM 602 N N . GLU A 1 76 ? 17.026 -4.064 -15.181 1.00 83.88 76 GLU A N 1
ATOM 603 C CA . GLU A 1 76 ? 16.331 -3.321 -16.240 1.00 83.88 76 GLU A CA 1
ATOM 604 C C . GLU A 1 76 ? 15.048 -4.033 -16.684 1.00 83.88 76 GLU A C 1
ATOM 606 O O . GLU A 1 76 ? 13.995 -3.401 -16.782 1.00 83.88 76 GLU A O 1
ATOM 611 N N . ASP A 1 77 ? 15.107 -5.361 -16.801 1.00 85.62 77 ASP A N 1
ATOM 612 C CA . ASP A 1 77 ? 13.966 -6.214 -17.156 1.00 85.62 77 ASP A CA 1
ATOM 613 C C . ASP A 1 77 ? 12.810 -6.120 -16.148 1.00 85.62 77 ASP A C 1
ATOM 615 O O . ASP A 1 77 ? 11.653 -6.358 -16.487 1.00 85.62 77 ASP A O 1
ATOM 619 N N . LEU A 1 78 ? 13.102 -5.727 -14.903 1.00 84.06 78 LEU A N 1
ATOM 620 C CA . LEU A 1 78 ? 12.099 -5.548 -13.856 1.00 84.06 78 LEU A CA 1
ATOM 621 C C . LEU A 1 78 ? 11.631 -4.097 -13.725 1.00 84.06 78 LEU A C 1
ATOM 623 O O . LEU A 1 78 ? 10.617 -3.846 -13.071 1.00 84.06 78 LEU A O 1
ATOM 627 N N . LEU A 1 79 ? 12.348 -3.125 -14.297 1.00 85.25 79 LEU A N 1
ATOM 628 C CA . LEU A 1 79 ? 12.065 -1.704 -14.094 1.00 85.25 79 LEU A CA 1
ATOM 629 C C . LEU A 1 79 ? 10.696 -1.322 -14.657 1.00 85.25 79 LEU A C 1
ATOM 631 O O . LEU A 1 79 ? 9.858 -0.785 -13.935 1.00 85.25 79 LEU A O 1
ATOM 635 N N . LYS A 1 80 ? 10.462 -1.631 -15.937 1.00 86.88 80 LYS A N 1
ATOM 636 C CA . LYS A 1 80 ? 9.194 -1.332 -16.614 1.00 86.88 80 LYS A CA 1
ATOM 637 C C . LYS A 1 80 ? 7.988 -1.981 -15.918 1.00 86.88 80 LYS A C 1
ATOM 639 O O . LYS A 1 80 ? 7.076 -1.232 -15.574 1.00 86.88 80 LYS A O 1
ATOM 644 N N . PRO A 1 81 ? 7.961 -3.303 -15.644 1.00 85.94 81 PRO A N 1
ATOM 645 C CA . PRO A 1 81 ? 6.808 -3.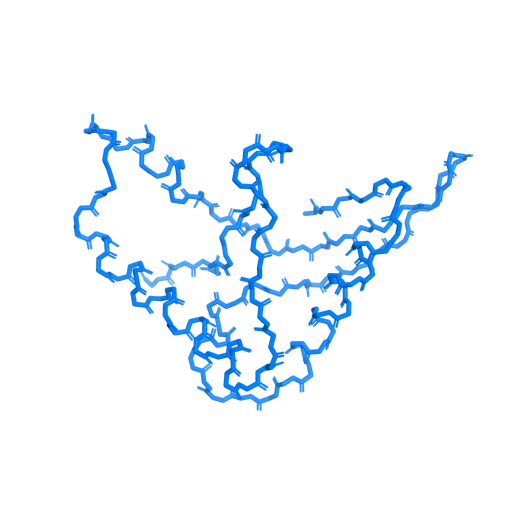910 -14.980 1.00 85.94 81 PRO A CA 1
ATOM 646 C C . PRO A 1 81 ? 6.603 -3.372 -13.558 1.00 85.94 81 PRO A C 1
ATOM 648 O O . PRO A 1 81 ? 5.469 -3.151 -13.148 1.00 85.94 81 PRO A O 1
ATOM 651 N N . THR A 1 82 ? 7.678 -3.068 -12.823 1.00 85.69 82 THR A N 1
ATOM 652 C CA . THR A 1 82 ? 7.567 -2.449 -11.491 1.00 85.69 82 THR A CA 1
ATOM 653 C C . THR A 1 82 ? 6.890 -1.079 -11.560 1.00 85.69 82 THR A C 1
ATOM 655 O O . THR A 1 82 ? 5.995 -0.801 -10.767 1.00 85.69 82 THR A O 1
ATOM 658 N N . LEU A 1 83 ? 7.289 -0.224 -12.508 1.00 87.50 83 LEU A N 1
ATOM 659 C CA . LEU A 1 83 ? 6.681 1.097 -12.688 1.00 87.50 83 LEU A CA 1
ATOM 660 C C . LEU A 1 83 ? 5.211 1.000 -13.098 1.00 87.50 83 LEU A C 1
ATOM 662 O O . LEU A 1 83 ? 4.390 1.735 -12.562 1.00 87.50 83 LEU A O 1
ATOM 666 N N . ILE A 1 84 ? 4.872 0.070 -13.991 1.00 89.50 84 ILE A N 1
ATOM 667 C CA . ILE A 1 84 ? 3.483 -0.177 -14.394 1.00 89.50 84 ILE A CA 1
ATOM 668 C C . ILE A 1 84 ? 2.630 -0.545 -13.174 1.00 89.50 84 ILE A C 1
ATOM 670 O O . ILE A 1 84 ? 1.579 0.055 -12.964 1.00 89.50 84 ILE A O 1
ATOM 674 N N . HIS A 1 85 ? 3.099 -1.459 -12.320 1.00 86.69 85 HIS A N 1
ATOM 675 C CA . HIS A 1 85 ? 2.368 -1.818 -11.104 1.00 86.69 85 HIS A CA 1
ATOM 676 C C . HIS A 1 85 ? 2.260 -0.661 -10.104 1.00 86.69 85 HIS A C 1
ATOM 678 O O . HIS A 1 85 ? 1.207 -0.491 -9.492 1.00 86.69 85 HIS A O 1
ATOM 684 N N . ILE A 1 86 ? 3.310 0.162 -9.956 1.00 88.44 86 ILE A N 1
ATOM 685 C CA . ILE A 1 86 ? 3.247 1.393 -9.150 1.00 88.44 86 ILE A CA 1
ATOM 686 C C . ILE A 1 86 ? 2.130 2.300 -9.673 1.00 88.44 86 ILE A C 1
ATOM 688 O O . ILE A 1 86 ? 1.312 2.770 -8.887 1.00 88.44 86 ILE A O 1
ATOM 692 N N . PHE A 1 87 ? 2.080 2.540 -10.984 1.00 91.00 87 PHE A N 1
ATOM 693 C CA . PHE A 1 87 ? 1.091 3.440 -11.567 1.00 91.00 87 PHE A CA 1
ATOM 694 C C . PHE A 1 87 ? -0.329 2.901 -11.451 1.00 91.00 87 PHE A C 1
ATOM 696 O O . PHE A 1 87 ? -1.200 3.668 -11.067 1.00 91.00 87 PHE A O 1
ATOM 703 N N . TYR A 1 88 ? -0.565 1.605 -11.667 1.00 91.50 88 TYR A N 1
ATOM 704 C CA . TYR A 1 88 ? -1.891 1.022 -11.446 1.00 91.50 88 TYR A CA 1
ATOM 705 C C . TYR A 1 88 ? -2.350 1.128 -9.989 1.00 91.50 88 TYR A C 1
ATOM 707 O O . TYR A 1 88 ? -3.508 1.451 -9.736 1.00 91.50 88 TYR A O 1
ATOM 715 N N . ALA A 1 89 ? -1.459 0.875 -9.026 1.00 88.56 89 ALA A N 1
ATOM 716 C CA . ALA A 1 89 ? -1.785 1.024 -7.610 1.00 88.56 89 ALA A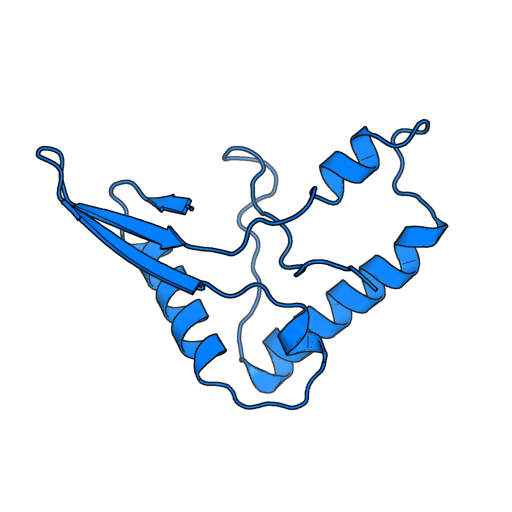 CA 1
ATOM 717 C C . ALA A 1 89 ? -2.123 2.482 -7.258 1.00 88.56 89 ALA A C 1
ATOM 719 O O . ALA A 1 89 ? -3.094 2.739 -6.551 1.00 88.56 89 ALA A O 1
ATOM 720 N N . LEU A 1 90 ? -1.340 3.441 -7.765 1.00 90.44 90 LEU A N 1
ATOM 721 C CA . LEU A 1 90 ? -1.593 4.868 -7.558 1.00 90.44 90 LEU A CA 1
ATOM 722 C C . LEU A 1 90 ? -2.879 5.336 -8.242 1.00 90.44 90 LEU A C 1
ATOM 724 O O . LEU A 1 90 ? -3.608 6.126 -7.655 1.00 90.44 90 LEU A O 1
ATOM 728 N N . ASP A 1 91 ? -3.162 4.848 -9.447 1.00 93.31 91 ASP A N 1
ATOM 729 C CA . ASP A 1 91 ? -4.385 5.172 -10.179 1.00 93.31 91 ASP A CA 1
ATOM 730 C C . ASP A 1 91 ? -5.615 4.747 -9.379 1.00 93.31 91 ASP A C 1
ATO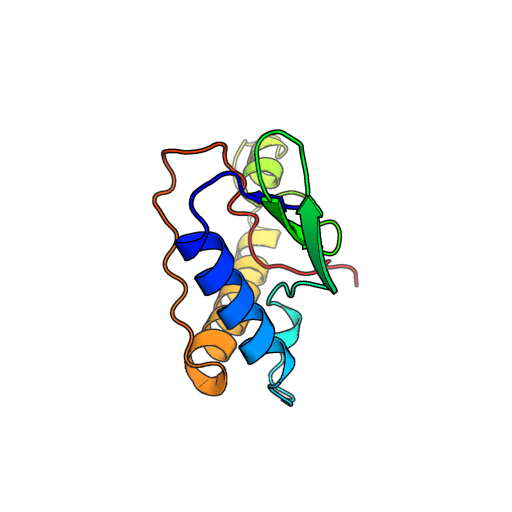M 732 O O . ASP A 1 91 ? -6.472 5.578 -9.104 1.00 93.31 91 ASP A O 1
ATOM 736 N N . PHE A 1 92 ? -5.635 3.517 -8.858 1.00 93.31 92 PHE A N 1
ATOM 737 C CA . PHE A 1 92 ? -6.692 3.059 -7.951 1.00 93.31 92 PHE A CA 1
ATOM 738 C C . PHE A 1 92 ? -6.807 3.934 -6.692 1.00 93.31 92 PHE A C 1
ATOM 740 O O . PHE A 1 92 ? -7.902 4.369 -6.326 1.00 93.31 92 PHE A O 1
ATOM 747 N N . LEU A 1 93 ? -5.678 4.209 -6.025 1.00 91.06 93 LEU A N 1
ATOM 748 C CA . LEU A 1 93 ? -5.678 5.001 -4.793 1.00 91.06 93 LEU A CA 1
ATOM 749 C C . LEU A 1 93 ? -6.256 6.401 -5.014 1.00 91.06 93 LEU A C 1
ATOM 751 O O . LEU A 1 93 ? -7.003 6.895 -4.172 1.00 91.06 93 LEU A O 1
ATOM 755 N N . HIS A 1 94 ? -5.924 7.034 -6.137 1.00 92.25 94 HIS A N 1
ATOM 756 C CA . HIS A 1 94 ? -6.351 8.395 -6.431 1.00 92.25 94 HIS A CA 1
ATOM 757 C C . HIS A 1 94 ? -7.758 8.465 -7.030 1.00 92.25 94 HIS A C 1
ATOM 759 O O . HIS A 1 94 ? -8.521 9.353 -6.656 1.00 92.25 94 HIS A O 1
ATOM 765 N N . SER A 1 95 ? -8.102 7.568 -7.954 1.00 93.38 95 SER A N 1
ATOM 766 C CA . SER A 1 95 ? -9.368 7.622 -8.694 1.00 93.38 95 SER A CA 1
ATOM 767 C C . SER A 1 95 ? -10.545 7.090 -7.878 1.00 93.38 95 SER A C 1
ATOM 769 O O . SER A 1 95 ? -11.591 7.736 -7.830 1.00 93.38 95 SER A O 1
ATOM 771 N N . GLU A 1 96 ? -10.373 5.972 -7.174 1.00 92.75 96 GLU A N 1
ATOM 772 C CA . GLU A 1 96 ? -11.474 5.282 -6.495 1.00 92.75 96 GLU A CA 1
ATOM 773 C C . GLU A 1 96 ? -11.393 5.394 -4.976 1.00 92.75 96 GLU A C 1
ATOM 775 O O . GLU A 1 96 ? -12.396 5.689 -4.329 1.00 92.75 96 GLU A O 1
ATOM 780 N N . ALA A 1 97 ? -10.203 5.216 -4.393 1.00 88.56 97 ALA A N 1
ATOM 781 C CA . ALA A 1 97 ? -10.058 5.277 -2.939 1.00 88.56 97 ALA A CA 1
ATOM 782 C C . ALA A 1 97 ? -9.969 6.701 -2.379 1.00 88.56 97 ALA A C 1
ATOM 784 O O . ALA A 1 97 ? -10.127 6.884 -1.173 1.00 88.56 97 ALA A O 1
ATOM 785 N N . GLN A 1 98 ? -9.711 7.702 -3.229 1.00 89.81 98 GLN A N 1
ATOM 786 C CA . GLN A 1 98 ? -9.519 9.103 -2.832 1.00 89.81 98 GLN A CA 1
ATOM 787 C C . GLN A 1 98 ? -8.426 9.274 -1.751 1.00 89.81 98 GLN A C 1
ATOM 789 O O . GLN A 1 98 ? -8.494 10.151 -0.889 1.00 89.81 98 GLN A O 1
ATOM 794 N N . VAL A 1 99 ? -7.393 8.426 -1.794 1.00 87.69 99 VAL A N 1
ATOM 795 C CA . VAL A 1 99 ? -6.260 8.418 -0.862 1.00 87.69 99 VAL A CA 1
ATOM 796 C C . VAL A 1 99 ? -5.013 8.915 -1.575 1.00 87.69 99 VAL A C 1
ATOM 798 O O . VAL A 1 99 ? -4.557 8.316 -2.542 1.00 87.69 99 VAL A O 1
ATOM 801 N N . ILE A 1 100 ? -4.390 9.964 -1.040 1.00 85.00 100 ILE A N 1
ATOM 802 C CA . ILE A 1 100 ? -3.088 10.435 -1.521 1.00 85.00 100 ILE A CA 1
ATOM 803 C C . ILE A 1 100 ? -1.989 9.727 -0.731 1.00 85.00 100 ILE A C 1
ATOM 805 O O . ILE A 1 100 ? -1.869 9.901 0.485 1.00 85.00 100 ILE A O 1
ATOM 809 N N . HIS A 1 101 ? -1.153 8.948 -1.417 1.00 76.25 101 HIS A N 1
ATOM 810 C CA . HIS A 1 101 ? -0.001 8.319 -0.783 1.00 76.25 101 HIS A CA 1
ATOM 811 C C . HIS A 1 101 ? 1.142 9.328 -0.596 1.00 76.25 101 HIS A C 1
ATOM 813 O O . HIS A 1 101 ? 1.941 9.561 -1.502 1.00 76.25 101 HIS A O 1
ATOM 819 N N . THR A 1 102 ? 1.247 9.915 0.59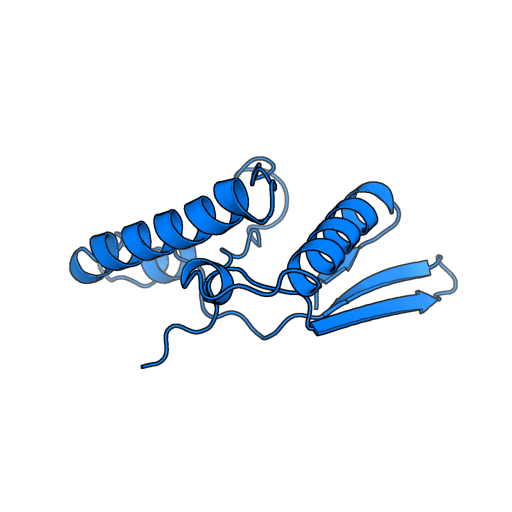6 1.00 70.31 102 THR A N 1
ATOM 820 C CA . THR A 1 102 ? 2.390 10.747 0.990 1.00 70.31 102 THR A CA 1
ATOM 821 C C . THR A 1 102 ? 3.346 9.924 1.853 1.00 70.31 102 THR A C 1
ATOM 823 O O . THR A 1 102 ? 3.079 9.608 3.012 1.00 70.31 102 THR A O 1
ATOM 826 N N . GLY A 1 103 ? 4.475 9.511 1.277 1.00 57.53 103 GLY A N 1
ATOM 827 C CA . GLY A 1 103 ? 5.537 8.881 2.054 1.00 57.53 103 GLY A CA 1
ATOM 828 C C . GLY A 1 103 ? 6.128 9.897 3.029 1.00 57.53 103 GLY A C 1
ATOM 829 O O . GLY A 1 103 ? 6.657 10.914 2.594 1.00 57.53 103 GLY A O 1
ATOM 830 N N . SER A 1 104 ? 6.053 9.638 4.337 1.00 45.75 104 SER A N 1
ATOM 831 C CA . SER A 1 104 ? 6.914 10.338 5.297 1.00 45.75 104 SER A CA 1
ATOM 832 C C . SER A 1 104 ? 8.373 10.038 4.939 1.00 45.75 104 SER A C 1
ATOM 834 O O . SER A 1 104 ? 8.697 8.898 4.601 1.00 45.75 104 SER A O 1
ATOM 836 N N . ASP A 1 105 ? 9.202 11.079 4.947 1.00 36.88 105 ASP A N 1
ATOM 837 C CA . ASP A 1 105 ? 10.557 11.152 4.398 1.00 36.88 105 ASP A CA 1
ATOM 838 C C . ASP A 1 105 ? 11.362 9.842 4.385 1.00 36.88 105 ASP A C 1
ATOM 840 O O . ASP A 1 105 ? 11.530 9.156 5.391 1.00 36.88 105 ASP A O 1
ATOM 844 N N . LEU A 1 106 ? 11.982 9.556 3.237 1.00 35.84 106 LEU A N 1
ATOM 845 C CA . LEU A 1 106 ? 12.880 8.420 2.986 1.00 35.84 106 LEU A CA 1
ATOM 846 C C . LEU A 1 106 ? 14.129 8.341 3.898 1.00 35.84 106 LEU A C 1
ATOM 848 O O . LEU A 1 106 ? 14.969 7.464 3.677 1.00 35.84 106 LEU A O 1
ATOM 852 N N . ASN A 1 107 ? 14.286 9.224 4.892 1.00 30.77 107 ASN A N 1
ATOM 853 C CA . ASN A 1 107 ? 15.548 9.405 5.609 1.00 30.77 107 ASN A CA 1
ATOM 854 C C . ASN A 1 107 ? 15.513 9.382 7.140 1.00 30.77 107 ASN A C 1
ATOM 856 O O . ASN A 1 107 ? 16.577 9.491 7.746 1.00 30.77 107 ASN A O 1
ATOM 860 N N . THR A 1 108 ? 14.379 9.155 7.795 1.00 27.45 108 THR A N 1
ATOM 861 C CA . THR A 1 108 ? 14.360 8.959 9.252 1.00 27.45 108 THR A CA 1
ATOM 862 C C . THR A 1 108 ? 13.327 7.894 9.612 1.00 27.45 108 THR A C 1
ATOM 864 O O . THR A 1 108 ? 12.224 7.907 9.085 1.00 27.45 108 THR A O 1
ATOM 867 N N . ILE A 1 109 ? 13.694 6.970 10.518 1.00 29.45 109 ILE A N 1
ATOM 868 C CA . ILE A 1 109 ? 12.957 5.752 10.948 1.00 29.45 109 ILE A CA 1
ATOM 869 C C . ILE A 1 109 ? 13.302 4.528 10.059 1.00 29.45 109 ILE A C 1
ATOM 871 O O . ILE A 1 109 ? 13.336 4.643 8.834 1.00 29.45 109 ILE A O 1
ATOM 875 N N . PRO A 1 110 ? 13.661 3.350 10.629 1.00 30.28 110 PRO A N 1
ATOM 876 C CA . PRO A 1 110 ? 14.273 2.251 9.880 1.00 30.28 110 PRO A CA 1
ATOM 877 C C . PRO A 1 110 ? 13.415 1.848 8.683 1.00 30.28 110 PRO A C 1
ATOM 879 O O . PRO A 1 110 ? 12.266 1.452 8.848 1.00 30.28 110 PRO A O 1
ATOM 882 N N . LYS A 1 111 ? 14.026 1.960 7.497 1.00 34.12 111 LYS A N 1
ATOM 883 C CA . LYS A 1 111 ? 13.571 1.640 6.131 1.00 34.12 111 LYS A CA 1
ATOM 884 C C . LYS A 1 111 ? 12.580 0.467 6.026 1.00 34.12 111 LYS A C 1
ATOM 886 O O . LYS A 1 111 ? 12.909 -0.604 5.526 1.00 34.12 111 LYS A O 1
ATOM 891 N N . LYS A 1 112 ? 11.344 0.680 6.469 1.00 32.56 112 LYS A N 1
ATOM 892 C CA . LYS A 1 112 ? 10.214 -0.252 6.362 1.00 32.56 112 LYS A CA 1
ATOM 893 C C . LYS A 1 112 ? 8.958 0.453 5.857 1.00 32.56 112 LYS A C 1
ATOM 895 O O . LYS A 1 112 ? 7.847 -0.011 6.111 1.00 32.56 112 LYS A O 1
ATOM 900 N N . THR A 1 113 ? 9.121 1.501 5.049 1.00 35.47 113 THR A N 1
ATOM 901 C CA . THR A 1 113 ? 8.097 1.905 4.074 1.00 35.47 113 THR A CA 1
ATOM 902 C C . THR A 1 113 ? 8.088 0.839 2.981 1.00 35.47 113 THR A C 1
ATOM 904 O O . THR A 1 113 ? 8.712 0.930 1.927 1.00 35.47 113 THR A O 1
ATOM 907 N N . ARG A 1 114 ? 7.507 -0.291 3.375 1.00 42.31 114 ARG A N 1
ATOM 908 C CA . ARG A 1 114 ? 7.402 -1.537 2.644 1.00 42.31 114 ARG A CA 1
ATOM 909 C C . ARG A 1 114 ? 6.375 -1.257 1.556 1.00 42.31 114 ARG A C 1
ATOM 911 O O . ARG A 1 114 ? 5.189 -1.146 1.848 1.00 42.31 114 ARG A O 1
ATOM 918 N N . LEU A 1 115 ? 6.898 -1.022 0.355 1.00 41.06 115 LEU A N 1
ATOM 919 C CA . LEU A 1 115 ? 6.147 -0.792 -0.871 1.00 41.06 115 LEU A CA 1
ATOM 920 C C . LEU A 1 115 ? 4.963 -1.761 -0.951 1.00 41.06 115 LEU A C 1
ATOM 922 O O . LEU A 1 115 ? 5.092 -2.935 -0.605 1.00 41.06 115 LEU A O 1
ATOM 926 N N . PHE A 1 116 ? 3.821 -1.221 -1.358 1.00 47.88 116 PHE A N 1
ATOM 927 C CA . PHE A 1 116 ? 2.479 -1.780 -1.207 1.00 47.88 116 PHE A CA 1
ATOM 928 C C . PHE A 1 116 ? 2.195 -3.049 -2.022 1.00 47.88 116 PHE A C 1
ATOM 930 O O . PHE A 1 116 ? 1.061 -3.502 -2.016 1.00 47.88 116 PHE A O 1
ATOM 937 N N . PHE A 1 117 ? 3.184 -3.663 -2.666 1.00 42.81 117 PHE A N 1
ATOM 938 C CA . PHE A 1 117 ? 2.952 -4.791 -3.564 1.00 42.81 117 PHE A CA 1
ATOM 939 C C . PHE A 1 117 ? 2.599 -6.061 -2.790 1.00 42.81 117 PHE A C 1
ATOM 941 O O . PHE A 1 117 ? 3.393 -6.558 -1.987 1.00 42.81 117 PHE A O 1
ATOM 948 N N . SER A 1 118 ? 1.409 -6.601 -3.049 1.00 38.09 118 SER A N 1
ATOM 949 C CA . SER A 1 118 ? 1.127 -8.016 -2.832 1.00 38.09 118 SER A CA 1
ATOM 950 C C . SER A 1 118 ? 2.093 -8.877 -3.650 1.00 38.09 118 SER A C 1
ATOM 952 O O . SER A 1 118 ? 2.689 -8.415 -4.624 1.00 38.09 118 SER A O 1
ATOM 954 N N . ASP A 1 119 ? 2.261 -10.125 -3.220 1.00 36.97 119 ASP A N 1
ATOM 955 C CA . ASP A 1 119 ? 3.119 -11.120 -3.862 1.00 36.97 119 ASP A CA 1
ATOM 956 C C . ASP A 1 119 ? 2.908 -11.139 -5.388 1.00 36.97 119 ASP A C 1
ATOM 958 O O . ASP A 1 119 ? 1.789 -11.324 -5.862 1.00 36.97 119 ASP A O 1
ATOM 962 N N . MET A 1 120 ? 3.983 -10.912 -6.148 1.00 39.12 120 MET A N 1
ATOM 963 C CA . MET A 1 120 ? 3.988 -10.979 -7.614 1.00 39.12 120 MET A CA 1
ATOM 964 C C . MET A 1 120 ? 4.342 -12.396 -8.065 1.00 39.12 120 MET A C 1
ATOM 966 O O . MET A 1 120 ? 5.332 -12.609 -8.763 1.00 39.12 120 MET A O 1
ATOM 970 N N . SER A 1 121 ? 3.577 -13.373 -7.589 1.00 29.06 121 SER A N 1
ATOM 971 C CA . SER A 1 121 ? 3.705 -14.773 -7.980 1.00 29.06 121 SER A CA 1
ATOM 972 C C . SER A 1 121 ? 2.646 -15.116 -9.027 1.00 29.06 121 SER A C 1
ATOM 974 O O . SER A 1 121 ? 1.510 -15.459 -8.706 1.00 29.06 121 SER A O 1
ATOM 976 N N . HIS A 1 122 ? 3.055 -15.026 -10.292 1.00 33.91 122 HIS A N 1
ATOM 977 C CA . HIS A 1 122 ? 2.521 -15.847 -11.375 1.00 33.91 122 HIS A CA 1
ATOM 978 C C . HIS A 1 122 ? 3.613 -16.811 -11.830 1.00 33.91 122 HIS A C 1
ATOM 980 O O . HIS A 1 122 ? 4.781 -16.363 -11.914 1.00 33.91 122 HIS A O 1
#

pLDDT: mean 76.53, std 18.61, range [27.45, 94.88]